Protein AF-A0A3B0PI12-F1 (afdb_monomer_lite)

pLDDT: mean 97.79, std 1.29, range [92.81, 98.81]

Organism: NCBI:txid45363

Radius of gyration: 14.02 Å; chains: 1; bounding box: 38×22×34 Å

Foldseek 3Di:
DEDEAECELVNVVPNPDVRHDPCVVVVQVPDDPVAEAEAEQPADLLVVLLVVVVVPDDNHYYYYYDYPDDDDDDDDNVVSNVCNVVVHDDDPD

Secondary structure (DSSP, 8-state):
-EEEE-S-TTS-TTTGGGG---THHHHHHTS-GGGEEEE--SSHHHHHHHHHHHHH--S-EEEEE---S-------HHHHHHHHHHS------

Structure (mmCIF, N/CA/C/O backbone):
data_AF-A0A3B0PI12-F1
#
_entry.id   AF-A0A3B0PI12-F1
#
loop_
_atom_site.group_PDB
_atom_site.id
_atom_site.type_symbol
_atom_site.label_atom_id
_atom_site.label_alt_id
_atom_site.label_comp_id
_atom_site.label_asym_id
_atom_site.label_entity_id
_atom_site.label_seq_id
_atom_site.pdbx_PDB_ins_code
_atom_site.Cartn_x
_atom_site.Cartn_y
_atom_site.Cartn_z
_atom_site.occupancy
_atom_site.B_iso_or_equiv
_atom_site.auth_seq_id
_atom_site.auth_comp_id
_atom_site.auth_asym_id
_atom_site.auth_atom_id
_atom_site.pdbx_PDB_model_num
ATOM 1 N N . MET A 1 1 ? 3.766 3.394 13.507 1.00 97.69 1 MET A N 1
ATOM 2 C CA . MET A 1 1 ? 4.961 3.759 12.711 1.00 97.69 1 MET A CA 1
ATOM 3 C C . MET A 1 1 ? 4.622 3.545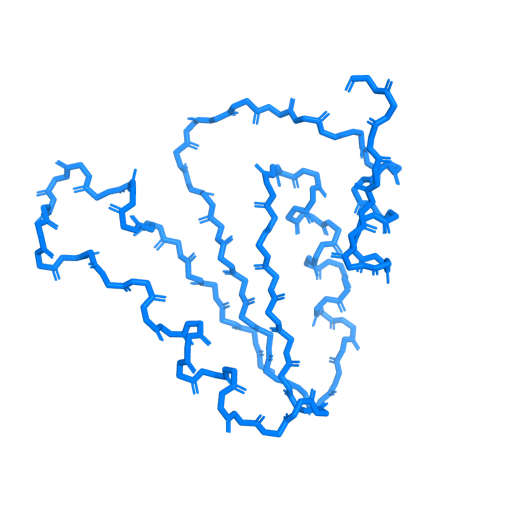 11.249 1.00 97.69 1 MET A C 1
ATOM 5 O O . MET A 1 1 ? 4.031 2.517 10.955 1.00 97.69 1 MET A O 1
ATOM 9 N N . ASN A 1 2 ? 4.963 4.481 10.361 1.00 98.50 2 ASN A N 1
ATOM 10 C CA . ASN A 1 2 ? 4.706 4.350 8.923 1.00 98.50 2 ASN A CA 1
ATOM 11 C C . ASN A 1 2 ? 6.043 4.197 8.190 1.00 98.50 2 ASN A C 1
ATOM 13 O O . ASN A 1 2 ? 6.913 5.051 8.349 1.00 98.50 2 ASN A O 1
ATOM 17 N N . VAL A 1 3 ? 6.200 3.124 7.415 1.00 98.31 3 VAL A N 1
ATOM 18 C CA . VAL A 1 3 ? 7.383 2.843 6.592 1.00 98.31 3 VAL A CA 1
ATOM 19 C C . VAL A 1 3 ? 6.940 2.750 5.139 1.00 98.31 3 VAL A C 1
ATOM 21 O O . VAL A 1 3 ? 6.044 1.973 4.812 1.00 98.31 3 VAL A O 1
ATOM 24 N N . ILE A 1 4 ? 7.568 3.538 4.266 1.00 98.50 4 ILE A N 1
ATOM 25 C CA . ILE A 1 4 ? 7.287 3.517 2.828 1.00 98.50 4 ILE A CA 1
ATOM 26 C C . ILE A 1 4 ? 8.440 2.811 2.119 1.00 98.50 4 ILE A C 1
ATOM 28 O O . ILE A 1 4 ? 9.561 3.318 2.090 1.00 98.50 4 ILE A O 1
ATOM 32 N N . ALA A 1 5 ? 8.152 1.653 1.529 1.00 98.25 5 ALA A N 1
ATOM 33 C CA . ALA A 1 5 ? 9.068 0.937 0.653 1.00 98.25 5 ALA A CA 1
ATOM 34 C C . ALA A 1 5 ? 8.806 1.370 -0.797 1.00 98.25 5 ALA A C 1
ATOM 36 O O . ALA A 1 5 ? 7.841 0.945 -1.432 1.00 98.25 5 ALA A O 1
ATOM 37 N N . THR A 1 6 ? 9.660 2.253 -1.313 1.00 97.06 6 THR A N 1
ATOM 38 C CA . THR A 1 6 ? 9.626 2.737 -2.702 1.00 97.06 6 THR A CA 1
ATOM 39 C C . THR A 1 6 ? 10.950 2.457 -3.406 1.00 97.06 6 THR A C 1
ATOM 41 O O . THR A 1 6 ? 11.880 1.949 -2.788 1.00 97.06 6 THR A O 1
ATOM 44 N N . SER A 1 7 ? 11.064 2.783 -4.698 1.00 97.06 7 SER A N 1
ATOM 45 C CA . SER A 1 7 ? 12.146 2.261 -5.549 1.00 97.06 7 SER A CA 1
ATOM 46 C C . SER A 1 7 ? 12.175 0.732 -5.458 1.00 97.06 7 SER A C 1
ATOM 48 O O . SER A 1 7 ? 13.173 0.130 -5.073 1.00 97.06 7 SER A O 1
ATOM 50 N N . THR A 1 8 ? 11.021 0.116 -5.705 1.00 98.00 8 THR A N 1
ATOM 51 C CA . THR A 1 8 ? 10.821 -1.325 -5.517 1.00 98.00 8 THR A CA 1
ATOM 52 C C . THR A 1 8 ? 11.727 -2.138 -6.446 1.00 98.00 8 THR A C 1
ATOM 54 O O . THR A 1 8 ? 12.336 -1.587 -7.363 1.00 98.00 8 THR A O 1
ATOM 57 N N . ALA A 1 9 ? 11.798 -3.459 -6.254 1.00 97.81 9 ALA A N 1
ATOM 58 C CA . ALA A 1 9 ? 12.644 -4.344 -7.068 1.00 97.81 9 ALA A CA 1
ATOM 59 C C . ALA A 1 9 ? 12.423 -4.190 -8.593 1.00 97.81 9 ALA A C 1
ATOM 61 O O . ALA A 1 9 ? 13.346 -4.387 -9.379 1.00 97.81 9 ALA A O 1
ATOM 62 N N . PHE A 1 10 ? 11.227 -3.759 -9.008 1.00 97.94 10 PHE A N 1
ATOM 63 C CA . PHE A 1 10 ? 10.856 -3.507 -10.406 1.00 97.94 10 PHE A CA 1
ATOM 64 C C . PHE A 1 10 ? 11.102 -2.059 -10.879 1.00 97.94 10 PHE A C 1
ATOM 66 O O . PHE A 1 10 ? 10.597 -1.667 -11.928 1.00 97.94 10 PHE A O 1
ATOM 73 N N . GLN A 1 11 ? 11.803 -1.238 -10.089 1.00 97.94 11 GLN A N 1
ATOM 74 C CA . GLN A 1 11 ? 12.019 0.201 -10.323 1.00 97.94 11 GLN A CA 1
ATOM 75 C C . GLN A 1 11 ? 13.447 0.656 -9.963 1.00 97.94 11 GLN A C 1
ATOM 77 O O . GLN A 1 11 ? 13.660 1.776 -9.484 1.00 97.94 11 GLN A O 1
ATOM 82 N N . GLN A 1 12 ? 14.424 -0.238 -10.139 1.00 97.81 12 GLN A N 1
ATOM 83 C CA . GLN A 1 12 ? 15.843 -0.046 -9.802 1.00 97.81 12 GLN A CA 1
ATOM 84 C C . GLN A 1 12 ? 16.725 0.080 -11.054 1.00 97.81 12 GLN A C 1
ATOM 86 O O . GLN A 1 12 ? 17.745 -0.597 -11.184 1.00 97.81 12 GLN A O 1
ATOM 91 N N . ASP A 1 13 ? 16.332 0.969 -11.968 1.00 97.12 13 ASP A N 1
ATOM 92 C CA . ASP A 1 13 ? 16.906 1.107 -13.317 1.00 97.12 13 ASP A CA 1
ATOM 93 C C . ASP A 1 13 ? 18.434 1.299 -13.334 1.00 97.12 13 ASP A C 1
ATOM 95 O O . ASP A 1 13 ? 19.109 0.798 -14.228 1.00 97.12 13 ASP A O 1
ATOM 99 N N . HIS A 1 14 ? 18.994 2.002 -12.342 1.00 97.25 14 HIS A N 1
ATOM 100 C CA . HIS A 1 14 ? 20.426 2.334 -12.292 1.00 97.25 14 HIS A CA 1
ATOM 101 C C . HIS A 1 14 ? 21.259 1.445 -11.360 1.00 97.25 14 HIS A C 1
ATOM 103 O O . HIS A 1 14 ? 22.482 1.546 -11.367 1.00 97.25 14 HIS A O 1
ATOM 109 N N . ASN A 1 15 ? 20.622 0.598 -10.548 1.00 96.38 15 ASN A N 1
ATOM 110 C CA . ASN A 1 15 ? 21.300 -0.090 -9.445 1.00 96.38 15 ASN A CA 1
ATOM 111 C C . ASN A 1 15 ? 21.334 -1.618 -9.602 1.00 96.38 15 ASN A C 1
ATOM 113 O O . ASN A 1 15 ? 22.214 -2.277 -9.048 1.00 96.38 15 ASN A O 1
ATOM 117 N N . GLY A 1 16 ? 20.404 -2.188 -10.375 1.00 93.88 16 GLY A N 1
ATOM 118 C CA . GLY A 1 16 ? 20.383 -3.618 -10.679 1.00 93.88 16 GLY A CA 1
ATOM 119 C C . GLY A 1 16 ? 20.153 -4.516 -9.455 1.00 93.88 16 GLY A C 1
ATOM 120 O O . GLY A 1 16 ? 19.481 -4.138 -8.496 1.00 93.88 16 GLY A O 1
ATOM 121 N N . TYR A 1 17 ? 20.699 -5.735 -9.511 1.00 97.88 17 TYR A N 1
ATOM 122 C CA . TYR A 1 17 ? 20.331 -6.855 -8.632 1.00 97.88 17 TYR A CA 1
ATOM 123 C C . TYR A 1 17 ? 20.546 -6.607 -7.131 1.00 97.88 17 TYR A C 1
ATOM 125 O O . TYR A 1 17 ? 19.746 -7.047 -6.312 1.00 97.88 17 TYR A O 1
ATOM 133 N N . THR A 1 18 ? 21.576 -5.851 -6.744 1.00 97.81 18 THR A N 1
ATOM 134 C CA . THR A 1 18 ? 21.878 -5.586 -5.322 1.00 97.81 18 THR A CA 1
ATOM 135 C C . THR A 1 18 ? 20.799 -4.769 -4.605 1.00 97.81 18 THR A C 1
ATOM 137 O O . THR A 1 18 ? 20.837 -4.659 -3.385 1.00 97.81 18 THR A O 1
ATOM 140 N N . HIS A 1 19 ? 19.840 -4.202 -5.344 1.00 97.44 19 HIS A N 1
ATOM 141 C CA . HIS A 1 19 ? 18.730 -3.407 -4.816 1.00 97.44 19 HIS A CA 1
ATOM 142 C C . HIS A 1 19 ? 17.360 -4.099 -4.987 1.00 97.44 19 HIS A C 1
ATOM 144 O O . HIS A 1 19 ? 16.321 -3.451 -4.860 1.00 97.44 19 HIS A O 1
ATOM 150 N N . GLN A 1 20 ? 17.333 -5.401 -5.298 1.00 98.31 20 GLN A N 1
ATOM 151 C CA . GLN A 1 20 ? 16.118 -6.155 -5.631 1.00 98.31 20 GLN A CA 1
ATOM 152 C C . GLN A 1 20 ? 15.756 -7.195 -4.562 1.00 98.31 20 GLN A C 1
ATOM 154 O O . GLN A 1 20 ? 15.775 -8.394 -4.821 1.00 98.31 20 GLN A O 1
ATOM 159 N N . ASP A 1 21 ? 15.369 -6.734 -3.372 1.00 98.25 21 ASP A N 1
ATOM 160 C CA . ASP A 1 21 ? 14.835 -7.606 -2.320 1.00 98.25 21 ASP A CA 1
ATOM 161 C C . ASP A 1 21 ? 13.512 -7.049 -1.755 1.00 98.25 21 ASP A C 1
ATOM 163 O O . ASP A 1 21 ? 13.518 -6.088 -0.980 1.00 98.25 21 ASP A O 1
ATOM 167 N N . PRO A 1 22 ? 12.351 -7.610 -2.147 1.00 98.06 22 PRO A N 1
ATOM 168 C CA . PRO A 1 22 ? 11.052 -7.246 -1.584 1.00 98.06 22 PRO A CA 1
ATOM 169 C C . PRO A 1 22 ? 10.717 -7.987 -0.268 1.00 98.06 22 PRO A C 1
ATOM 171 O O . PRO A 1 22 ? 9.577 -7.925 0.193 1.00 98.06 22 PRO A O 1
ATOM 174 N N . GLY A 1 23 ? 11.674 -8.688 0.352 1.00 98.31 23 GLY A N 1
ATOM 175 C CA . GLY A 1 23 ? 11.475 -9.624 1.465 1.00 98.31 23 GLY A CA 1
ATOM 176 C C . GLY A 1 23 ? 10.944 -9.030 2.773 1.00 98.31 23 GLY A C 1
ATOM 177 O O . GLY A 1 23 ? 10.515 -9.780 3.651 1.00 98.31 23 GLY A O 1
ATOM 178 N N . ILE A 1 24 ? 10.895 -7.700 2.909 1.00 98.12 24 ILE A N 1
ATOM 179 C CA . ILE A 1 24 ? 10.308 -7.036 4.084 1.00 98.12 24 ILE A CA 1
ATOM 180 C C . ILE A 1 24 ? 8.833 -7.413 4.306 1.00 98.12 24 ILE A C 1
ATOM 182 O O . ILE A 1 24 ? 8.414 -7.490 5.458 1.00 98.12 24 ILE A O 1
ATOM 186 N N . LEU A 1 25 ? 8.081 -7.710 3.235 1.00 98.38 25 LEU A N 1
ATOM 187 C CA . LEU A 1 25 ? 6.710 -8.233 3.324 1.00 98.38 25 LEU A CA 1
ATOM 188 C C . LEU A 1 25 ? 6.683 -9.564 4.088 1.00 98.38 25 LEU A C 1
ATOM 190 O O . LEU A 1 25 ? 6.014 -9.695 5.102 1.00 98.38 25 LEU A O 1
ATOM 194 N N . GLY A 1 26 ? 7.500 -10.537 3.672 1.00 98.25 26 GLY A N 1
ATOM 195 C CA . GLY A 1 26 ? 7.594 -11.820 4.376 1.00 98.25 26 GLY A CA 1
ATOM 196 C C . GLY A 1 26 ? 8.064 -11.653 5.824 1.00 98.25 26 GLY A C 1
ATOM 197 O O . GLY A 1 26 ? 7.496 -12.238 6.741 1.00 98.25 26 GLY A O 1
ATOM 198 N N . HIS A 1 27 ? 9.054 -10.785 6.051 1.00 98.19 27 HIS A N 1
ATOM 199 C CA . HIS A 1 27 ? 9.570 -10.534 7.394 1.00 98.19 27 HIS A CA 1
ATOM 200 C C . HIS A 1 27 ? 8.506 -9.986 8.360 1.00 98.19 27 HIS A C 1
ATOM 202 O O . HIS A 1 27 ? 8.498 -10.362 9.538 1.00 98.19 27 HIS A O 1
ATOM 208 N N . LEU A 1 28 ? 7.643 -9.071 7.909 1.00 98.44 28 LEU A N 1
ATOM 209 C CA . LEU A 1 28 ? 6.595 -8.487 8.747 1.00 98.44 28 LEU A CA 1
ATOM 210 C C . LEU A 1 28 ? 5.366 -9.396 8.870 1.00 98.44 28 LEU A C 1
ATOM 212 O O . LEU A 1 28 ? 4.789 -9.442 9.959 1.00 98.44 28 LEU A O 1
ATOM 216 N N . ALA A 1 29 ? 5.035 -10.179 7.842 1.00 97.88 29 ALA A N 1
ATOM 217 C CA . ALA A 1 29 ? 3.956 -11.166 7.878 1.00 97.88 29 ALA A CA 1
ATOM 218 C C . ALA A 1 29 ? 4.122 -12.221 8.993 1.00 97.88 29 ALA A C 1
ATOM 220 O O . ALA A 1 29 ? 3.131 -12.684 9.553 1.00 97.88 29 ALA A O 1
ATOM 221 N N . ASP A 1 30 ? 5.360 -12.544 9.386 1.00 97.88 30 ASP A N 1
ATOM 222 C CA . ASP A 1 30 ? 5.656 -13.456 10.505 1.00 97.88 30 ASP A CA 1
ATOM 223 C C . ASP A 1 30 ? 5.364 -12.863 11.901 1.00 97.88 30 ASP A C 1
ATOM 225 O O . ASP A 1 30 ? 5.535 -13.530 12.926 1.00 97.88 30 ASP A O 1
ATOM 229 N N . LYS A 1 31 ? 5.022 -11.57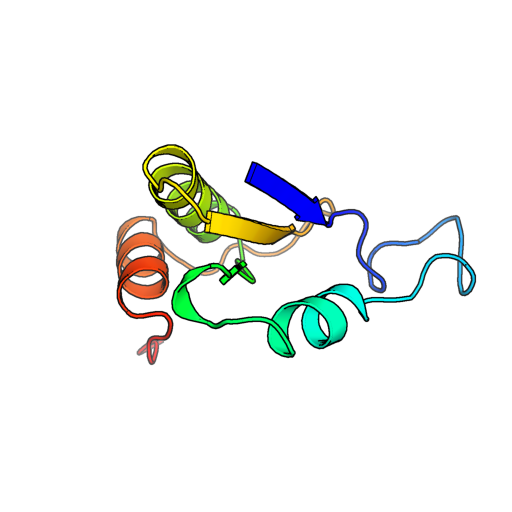3 11.990 1.00 98.19 31 LYS A N 1
ATOM 230 C CA . LYS A 1 31 ? 4.759 -10.887 13.264 1.00 98.19 31 LYS A CA 1
ATOM 231 C C . LYS A 1 31 ? 3.273 -10.958 13.617 1.00 98.19 31 LYS A C 1
ATOM 233 O O . LYS A 1 31 ? 2.436 -11.417 12.850 1.00 98.19 31 LYS A O 1
ATOM 238 N N . ARG A 1 32 ? 2.929 -10.503 14.826 1.00 98.25 32 ARG A N 1
ATOM 239 C CA . ARG A 1 32 ? 1.543 -10.532 15.316 1.00 98.25 32 ARG A CA 1
ATOM 240 C C . ARG A 1 32 ? 0.634 -9.687 14.408 1.00 98.25 32 ARG A C 1
ATOM 242 O O . ARG A 1 32 ? 0.859 -8.474 14.334 1.00 98.25 32 ARG A O 1
ATOM 249 N N . PRO A 1 33 ? -0.396 -10.269 13.768 1.00 96.94 33 PRO A N 1
ATOM 250 C CA . PRO A 1 33 ? -1.226 -9.568 12.786 1.00 96.94 33 PRO A CA 1
ATOM 251 C C . PRO A 1 33 ? -1.987 -8.383 13.391 1.00 96.94 33 PRO A C 1
ATOM 253 O O . PRO A 1 33 ? -2.288 -7.413 12.697 1.00 96.94 33 PRO A O 1
ATOM 256 N N . GLU A 1 34 ? -2.245 -8.386 14.704 1.00 97.81 34 GLU A N 1
ATOM 257 C CA . GLU A 1 34 ? -2.867 -7.232 15.368 1.00 97.81 34 GLU A CA 1
ATOM 258 C C . GLU A 1 34 ? -2.030 -5.945 15.230 1.00 97.81 34 GLU A C 1
ATOM 260 O O . GLU A 1 34 ? -2.600 -4.853 15.197 1.00 97.81 34 GLU A O 1
ATOM 265 N N . LEU A 1 35 ? -0.701 -6.079 15.111 1.00 98.25 35 LEU A N 1
ATOM 266 C CA . LEU A 1 35 ? 0.272 -4.982 15.110 1.00 98.25 35 LEU A CA 1
ATOM 267 C C . LEU A 1 35 ? 0.761 -4.577 13.711 1.00 98.25 35 LEU A C 1
ATOM 269 O O . LEU A 1 35 ? 1.426 -3.548 13.597 1.00 98.25 35 LEU A O 1
ATOM 273 N N . ILE A 1 36 ? 0.478 -5.354 12.661 1.00 98.62 36 ILE A N 1
ATOM 274 C CA . ILE A 1 36 ? 1.025 -5.137 11.311 1.00 98.62 36 ILE A CA 1
ATOM 275 C C . ILE A 1 36 ? -0.087 -4.814 10.314 1.00 98.62 36 ILE A C 1
ATOM 277 O O . ILE A 1 36 ? -1.131 -5.466 10.292 1.00 98.62 36 ILE A O 1
ATOM 281 N N . ARG A 1 37 ? 0.146 -3.817 9.460 1.00 98.50 37 ARG A N 1
ATOM 282 C CA . ARG A 1 37 ? -0.649 -3.554 8.257 1.00 98.50 37 ARG A CA 1
ATOM 283 C C . ARG A 1 37 ? 0.287 -3.471 7.062 1.00 98.50 37 ARG A C 1
ATOM 285 O O . ARG A 1 37 ? 1.228 -2.678 7.069 1.00 98.50 37 ARG A O 1
ATOM 292 N N . GLU A 1 38 ? 0.014 -4.267 6.040 1.00 98.62 38 GLU A N 1
ATOM 293 C CA . GLU A 1 38 ? 0.749 -4.242 4.779 1.00 98.62 38 GLU A CA 1
ATOM 294 C C . GLU A 1 38 ? -0.185 -3.756 3.679 1.00 98.62 38 GLU A C 1
ATOM 296 O O . GLU A 1 38 ? -1.256 -4.321 3.458 1.00 98.62 38 GLU A O 1
ATOM 301 N N . TYR A 1 39 ? 0.213 -2.684 3.004 1.00 98.69 39 TYR A N 1
ATOM 302 C CA . TYR A 1 39 ? -0.565 -2.065 1.944 1.00 98.69 39 TYR A CA 1
ATOM 303 C C . TYR A 1 39 ? 0.243 -2.062 0.645 1.00 98.69 39 TYR A C 1
ATOM 305 O O . TYR A 1 39 ? 1.374 -1.569 0.606 1.00 98.69 39 TYR A 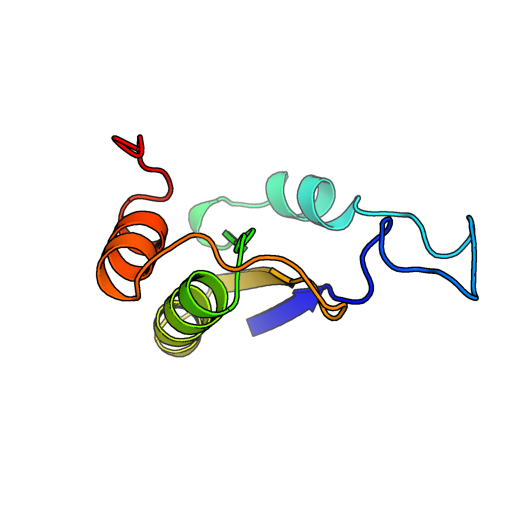O 1
ATOM 313 N N . LEU A 1 40 ? -0.364 -2.569 -0.430 1.00 98.75 40 LEU A N 1
ATOM 314 C CA . LEU A 1 40 ? 0.209 -2.617 -1.777 1.00 98.75 40 LEU A CA 1
ATOM 315 C C . LEU A 1 40 ? -0.668 -1.801 -2.747 1.00 98.75 40 LEU A C 1
ATOM 317 O O . LEU A 1 40 ? -1.382 -2.379 -3.567 1.00 98.75 40 LEU A O 1
ATOM 321 N N . PRO A 1 41 ? -0.706 -0.460 -2.620 1.00 98.56 41 PRO A N 1
ATOM 322 C CA . PRO A 1 41 ? -1.514 0.381 -3.495 1.00 98.56 41 PRO A CA 1
ATOM 323 C C . PRO A 1 41 ? -1.075 0.252 -4.959 1.00 98.56 41 PRO A C 1
ATOM 325 O O . PRO A 1 41 ? 0.098 0.434 -5.282 1.00 98.56 41 PRO A O 1
ATOM 328 N N . ALA A 1 42 ? -2.033 -0.017 -5.849 1.00 98.25 42 ALA A N 1
ATOM 329 C CA . ALA A 1 42 ? -1.764 -0.177 -7.280 1.00 98.25 42 ALA A CA 1
ATOM 330 C C . ALA A 1 42 ? -1.554 1.160 -8.016 1.00 98.25 42 ALA A C 1
ATOM 332 O O . ALA A 1 42 ? -0.916 1.189 -9.065 1.00 98.25 42 ALA A O 1
ATOM 333 N N . ASP A 1 43 ? -2.080 2.264 -7.478 1.00 98.69 43 ASP A N 1
ATOM 334 C CA . ASP A 1 43 ? -2.036 3.590 -8.095 1.00 98.69 43 ASP A CA 1
ATOM 335 C C . ASP A 1 43 ? -2.041 4.729 -7.056 1.00 98.69 43 ASP A C 1
ATOM 337 O O . ASP A 1 43 ? -2.041 4.496 -5.841 1.00 98.69 43 ASP A O 1
ATOM 341 N N . SER A 1 44 ? -2.031 5.983 -7.520 1.00 98.62 44 SER A N 1
ATOM 342 C CA . SER A 1 44 ? -1.978 7.155 -6.642 1.00 98.62 44 SER A CA 1
ATOM 343 C C . SER A 1 44 ? -3.240 7.318 -5.798 1.00 98.62 44 SER A C 1
ATOM 345 O O . SER A 1 44 ? -3.136 7.693 -4.632 1.00 98.62 44 SER A O 1
ATOM 347 N N . ASN A 1 45 ? -4.424 7.009 -6.332 1.00 98.69 45 ASN A N 1
ATOM 348 C CA . ASN A 1 45 ? -5.669 7.121 -5.570 1.00 98.69 45 ASN A CA 1
ATOM 349 C C . ASN A 1 45 ? -5.722 6.104 -4.426 1.00 98.69 45 ASN A C 1
ATOM 351 O O . ASN A 1 45 ? -6.105 6.452 -3.306 1.00 98.69 45 ASN A O 1
ATOM 355 N N . THR A 1 46 ? -5.273 4.873 -4.671 1.00 98.75 46 THR A N 1
ATOM 356 C CA . THR A 1 46 ? -5.150 3.843 -3.633 1.00 98.75 46 THR A CA 1
ATOM 357 C C . THR A 1 46 ? -4.082 4.224 -2.618 1.00 98.75 46 THR A C 1
ATOM 359 O O . THR A 1 46 ? -4.322 4.097 -1.420 1.00 98.75 46 THR A O 1
ATOM 362 N N . LEU A 1 47 ? -2.942 4.775 -3.055 1.00 98.81 47 LEU A N 1
ATOM 363 C CA . LEU A 1 47 ? -1.910 5.277 -2.144 1.00 98.81 47 LEU A CA 1
ATOM 364 C C . LEU A 1 47 ? -2.451 6.389 -1.234 1.00 98.81 47 LEU A C 1
ATOM 366 O O . LEU A 1 47 ? -2.226 6.347 -0.028 1.00 98.81 47 LEU A O 1
ATOM 370 N N . LEU A 1 48 ? -3.205 7.352 -1.771 1.00 98.75 48 LEU A N 1
ATOM 371 C CA . LEU A 1 48 ? -3.826 8.413 -0.973 1.00 98.75 48 LEU A CA 1
ATOM 372 C C . LEU A 1 48 ? -4.830 7.855 0.046 1.00 98.75 48 LEU A C 1
ATOM 374 O O . LEU A 1 48 ? -4.838 8.294 1.196 1.00 98.75 48 LEU A O 1
ATOM 378 N N . ALA A 1 49 ? -5.644 6.871 -0.346 1.00 98.69 49 ALA A N 1
ATOM 379 C CA . ALA A 1 49 ? -6.577 6.208 0.564 1.00 98.69 49 ALA A CA 1
ATOM 380 C C . ALA A 1 49 ? -5.850 5.429 1.679 1.00 98.69 49 ALA A C 1
ATOM 382 O O . ALA A 1 49 ? -6.238 5.526 2.844 1.00 98.69 49 ALA A O 1
ATOM 383 N N . VAL A 1 50 ? -4.765 4.717 1.349 1.00 98.81 50 VAL A N 1
ATOM 384 C CA . VAL A 1 50 ? -3.901 4.041 2.331 1.00 98.81 50 VAL A CA 1
ATOM 385 C C . VAL A 1 50 ? -3.305 5.051 3.306 1.00 98.81 50 VAL A C 1
ATOM 387 O O . VAL A 1 50 ? -3.375 4.835 4.511 1.00 98.81 50 VAL A O 1
ATOM 390 N N . MET A 1 51 ? -2.761 6.164 2.806 1.00 98.62 51 MET A N 1
ATOM 391 C CA . MET A 1 51 ? -2.144 7.193 3.646 1.00 98.62 51 MET A CA 1
ATOM 392 C C . MET A 1 51 ? -3.153 7.844 4.601 1.00 98.62 51 MET A C 1
ATOM 394 O O . MET A 1 51 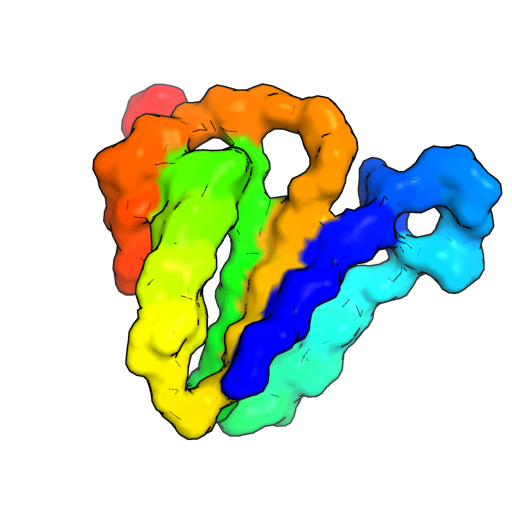? -2.837 8.058 5.771 1.00 98.62 51 MET A O 1
ATOM 398 N N . ASP A 1 52 ? -4.381 8.125 4.147 1.00 98.56 52 ASP A N 1
ATOM 399 C CA . ASP A 1 52 ? -5.445 8.644 5.020 1.00 98.56 52 ASP A CA 1
ATOM 400 C C . ASP A 1 52 ? -5.768 7.675 6.173 1.00 98.56 52 ASP A C 1
ATOM 402 O O . ASP A 1 52 ? -5.919 8.107 7.320 1.00 98.56 52 ASP A O 1
ATOM 406 N N . LYS A 1 53 ? -5.819 6.365 5.892 1.00 98.38 53 LYS A N 1
ATOM 407 C CA . LYS A 1 53 ? -6.043 5.321 6.904 1.00 98.38 53 LYS A CA 1
ATOM 408 C C . LYS A 1 53 ? -4.842 5.185 7.845 1.00 98.38 53 LYS A C 1
ATOM 410 O O . LYS A 1 53 ? -4.999 5.308 9.061 1.00 98.38 53 LYS A O 1
ATOM 415 N N . SER A 1 54 ? -3.634 5.037 7.303 1.00 98.38 54 SER A N 1
ATOM 416 C CA . SER A 1 54 ? -2.412 4.762 8.069 1.00 98.38 54 SER A CA 1
ATOM 417 C C . SER A 1 54 ? -2.024 5.894 9.029 1.00 98.38 54 SER A C 1
ATOM 419 O O . SER A 1 54 ? -1.408 5.651 10.066 1.00 98.38 54 SER A O 1
ATOM 421 N N . LEU A 1 55 ? -2.376 7.146 8.714 1.00 98.50 55 LEU A N 1
ATOM 422 C CA . LEU A 1 55 ? -2.126 8.303 9.585 1.00 98.50 55 LEU A CA 1
ATOM 423 C C . LEU A 1 55 ? -3.061 8.354 10.809 1.00 98.50 55 LEU A C 1
ATOM 425 O O . LEU A 1 55 ? -2.710 8.953 11.835 1.00 98.50 55 LEU A O 1
ATOM 429 N N . LYS A 1 56 ? -4.233 7.714 10.726 1.00 98.25 56 LYS A N 1
ATOM 430 C CA . LYS A 1 56 ? -5.220 7.631 11.817 1.00 98.25 56 LYS A CA 1
ATOM 431 C C . LYS A 1 56 ? -4.987 6.422 12.719 1.00 98.25 56 LYS A C 1
ATOM 433 O O . LYS A 1 56 ? -5.340 6.469 13.897 1.00 98.25 56 LYS A O 1
ATOM 438 N N . GLU A 1 57 ? -4.372 5.366 12.196 1.00 97.31 57 GLU A N 1
ATOM 439 C CA . GLU A 1 57 ? -4.071 4.162 1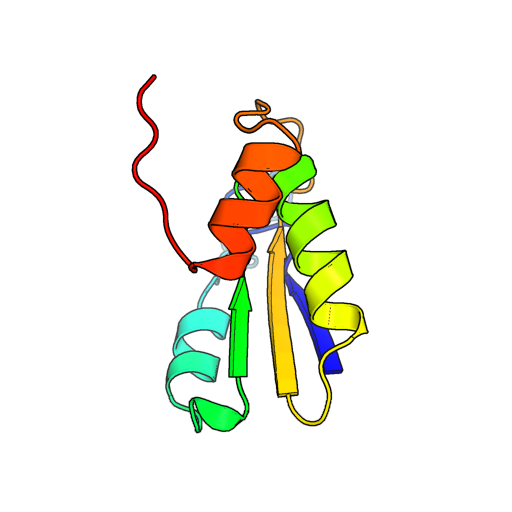2.964 1.00 97.31 57 GLU A CA 1
ATOM 440 C C . GLU A 1 57 ? -3.080 4.433 14.116 1.00 97.31 57 GLU A C 1
ATOM 442 O O . GLU A 1 57 ? -2.269 5.371 14.116 1.00 97.31 57 GLU A O 1
ATOM 447 N N . ARG A 1 58 ? -3.182 3.612 15.162 1.00 97.75 58 ARG A N 1
ATOM 448 C CA . ARG A 1 58 ? -2.383 3.699 16.390 1.00 97.75 58 ARG A CA 1
ATOM 449 C C . ARG A 1 58 ? -1.883 2.311 16.758 1.00 97.75 58 ARG A C 1
ATOM 451 O O . ARG A 1 58 ? -2.562 1.329 16.490 1.00 97.75 58 ARG A O 1
ATOM 458 N N . ASN A 1 59 ? -0.713 2.247 17.394 1.00 98.12 59 ASN A N 1
ATOM 459 C CA . ASN A 1 59 ? -0.108 1.004 17.895 1.00 98.12 59 ASN A CA 1
ATOM 460 C C . ASN A 1 59 ? 0.1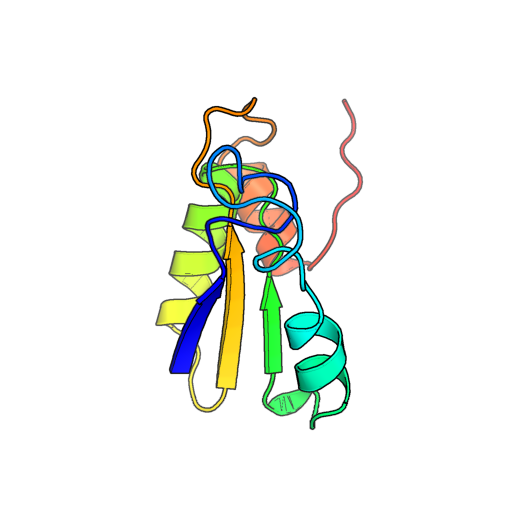03 -0.088 16.832 1.00 98.12 59 ASN A C 1
ATOM 462 O O . ASN A 1 59 ? 0.114 -1.271 17.152 1.00 98.12 59 ASN A O 1
ATOM 466 N N . VAL A 1 60 ? 0.305 0.320 15.578 1.00 98.62 60 VAL A N 1
ATOM 467 C CA . VAL A 1 60 ? 0.621 -0.574 14.461 1.00 98.62 60 VAL A CA 1
ATOM 468 C C . VAL A 1 60 ? 1.860 -0.098 13.704 1.00 98.62 60 VAL A C 1
ATOM 470 O O . VAL A 1 60 ? 2.256 1.078 13.775 1.00 98.62 60 VAL A O 1
ATOM 473 N N . ILE A 1 61 ? 2.475 -1.019 12.972 1.00 98.75 61 ILE A N 1
ATOM 474 C CA . ILE A 1 61 ? 3.442 -0.745 11.914 1.00 98.75 61 ILE A CA 1
ATOM 475 C C . ILE A 1 61 ? 2.702 -0.855 10.583 1.00 98.75 61 ILE A C 1
ATOM 477 O O . ILE A 1 61 ? 2.173 -1.913 10.255 1.00 98.75 61 ILE A O 1
ATOM 481 N N . ASN A 1 62 ? 2.697 0.238 9.825 1.00 98.81 62 ASN A N 1
ATOM 482 C CA . ASN A 1 62 ? 2.162 0.291 8.472 1.00 98.81 62 ASN A CA 1
ATOM 483 C C . ASN A 1 62 ? 3.329 0.214 7.485 1.00 98.81 62 ASN A C 1
ATOM 485 O O . ASN A 1 62 ? 4.121 1.157 7.404 1.00 98.81 62 ASN A O 1
ATOM 489 N N . LEU A 1 63 ? 3.436 -0.894 6.755 1.00 98.81 63 LEU A N 1
ATOM 490 C CA . LEU A 1 63 ? 4.314 -1.028 5.596 1.00 98.81 63 LEU A CA 1
ATOM 491 C C . LEU A 1 63 ? 3.517 -0.676 4.340 1.00 98.81 63 LEU A C 1
ATOM 493 O O . LEU A 1 63 ? 2.513 -1.315 4.034 1.00 98.81 63 LEU A O 1
ATOM 497 N N . ILE A 1 64 ? 3.973 0.335 3.607 1.00 98.81 64 ILE A N 1
ATOM 498 C CA . ILE A 1 64 ? 3.326 0.812 2.384 1.00 98.81 64 ILE A CA 1
ATOM 499 C C . ILE A 1 64 ? 4.312 0.627 1.232 1.00 98.81 64 ILE A C 1
ATOM 501 O O . ILE A 1 64 ? 5.332 1.315 1.171 1.00 98.81 64 ILE A O 1
ATOM 505 N N . VAL A 1 65 ? 4.026 -0.309 0.327 1.00 98.81 65 VAL A N 1
ATOM 506 C CA . VAL A 1 65 ? 4.869 -0.590 -0.844 1.00 98.81 65 VAL A CA 1
ATOM 507 C C . VAL A 1 65 ? 4.337 0.204 -2.033 1.00 98.81 65 VAL A C 1
ATOM 509 O O . VAL A 1 65 ? 3.274 -0.110 -2.558 1.00 98.81 65 VAL A O 1
ATOM 512 N N . ALA A 1 66 ? 5.054 1.248 -2.450 1.00 98.56 66 ALA A N 1
ATOM 513 C CA . ALA A 1 66 ? 4.543 2.219 -3.418 1.00 98.56 66 ALA A CA 1
ATOM 514 C C . ALA A 1 66 ? 5.491 2.447 -4.603 1.00 98.56 66 ALA A C 1
ATOM 516 O O . ALA A 1 66 ? 6.703 2.637 -4.445 1.00 98.56 66 ALA A O 1
ATOM 517 N N . SER A 1 67 ? 4.906 2.496 -5.802 1.00 98.62 67 SER A N 1
ATOM 518 C CA . SER A 1 67 ? 5.586 2.917 -7.031 1.00 98.62 67 SER A CA 1
ATOM 519 C C . SER A 1 67 ? 6.043 4.377 -6.941 1.00 98.62 67 SER A C 1
ATOM 521 O O . SER A 1 67 ? 5.316 5.223 -6.423 1.00 98.62 67 SER A O 1
ATOM 523 N N . LYS A 1 68 ? 7.215 4.685 -7.509 1.00 97.88 68 LYS A N 1
ATOM 524 C CA . LYS A 1 68 ? 7.659 6.063 -7.796 1.00 97.88 68 LYS A CA 1
ATOM 525 C C . LYS A 1 68 ? 7.731 6.385 -9.287 1.00 97.88 68 LYS A C 1
ATOM 527 O O . LYS A 1 68 ? 7.779 7.553 -9.659 1.00 97.88 68 LYS A O 1
ATOM 532 N N . GLN A 1 69 ? 7.822 5.366 -10.138 1.00 98.06 69 GLN A N 1
ATOM 533 C CA . GLN A 1 69 ? 7.922 5.566 -11.579 1.00 98.06 69 GLN A CA 1
ATOM 534 C C . GLN A 1 69 ? 6.541 5.865 -12.185 1.00 98.06 69 GLN A C 1
ATOM 536 O O . GLN A 1 69 ? 5.529 5.438 -11.618 1.00 98.06 69 GLN A O 1
ATOM 541 N N . PRO A 1 70 ? 6.485 6.539 -13.350 1.00 98.25 70 PRO A N 1
ATOM 542 C CA . PRO A 1 70 ? 5.245 6.704 -14.102 1.00 98.25 70 PRO A CA 1
ATOM 543 C C . PRO A 1 70 ? 4.589 5.347 -14.377 1.00 98.25 70 PRO A C 1
ATOM 545 O O . PRO A 1 70 ? 5.249 4.424 -14.864 1.00 98.25 70 PRO A O 1
ATOM 548 N N . ARG A 1 71 ? 3.311 5.225 -14.016 1.00 98.44 71 ARG A N 1
ATOM 549 C CA . ARG A 1 71 ? 2.459 4.041 -14.190 1.00 98.44 71 ARG A CA 1
ATOM 550 C C . ARG A 1 71 ? 1.020 4.483 -14.436 1.00 98.44 71 ARG A C 1
ATOM 552 O O . ARG A 1 71 ? 0.632 5.585 -14.035 1.00 98.44 71 ARG A O 1
ATOM 559 N N . GLU A 1 72 ? 0.247 3.619 -15.076 1.00 98.44 72 GLU A N 1
ATOM 560 C CA . GLU A 1 72 ? -1.183 3.801 -15.290 1.00 98.44 72 GLU A CA 1
ATOM 561 C C . GLU A 1 72 ? -1.923 4.014 -13.962 1.00 98.44 72 GLU A C 1
ATOM 563 O O . GLU A 1 72 ? -1.478 3.589 -12.894 1.00 98.44 72 GLU A O 1
ATOM 568 N N . GLN A 1 73 ? -3.051 4.715 -14.034 1.00 98.50 73 GLN A N 1
ATOM 569 C CA . GLN A 1 73 ? -3.961 4.908 -12.909 1.00 98.50 73 GLN A CA 1
ATOM 570 C C . GLN A 1 73 ? -5.215 4.087 -13.181 1.00 98.50 73 GLN A C 1
ATOM 572 O O . GLN A 1 73 ? -5.751 4.149 -14.287 1.00 98.50 73 GLN A O 1
ATOM 577 N N . PHE A 1 74 ? -5.661 3.320 -12.191 1.00 97.94 74 PHE A N 1
ATOM 578 C CA . PHE A 1 74 ? -6.687 2.296 -12.383 1.00 97.94 74 PHE A CA 1
ATOM 579 C C . PHE A 1 74 ? -8.001 2.695 -11.724 1.00 97.94 74 PHE A C 1
ATOM 581 O O . PHE A 1 74 ? -9.063 2.570 -12.322 1.00 97.94 74 PHE A O 1
ATOM 588 N N . TYR A 1 75 ? -7.936 3.192 -10.493 1.00 98.19 75 TYR A N 1
ATOM 589 C CA . TYR A 1 75 ? -9.100 3.316 -9.634 1.00 98.19 75 TYR A CA 1
ATOM 590 C C . TYR A 1 75 ? -9.507 4.767 -9.446 1.00 98.19 75 TYR A C 1
ATOM 592 O O . TYR A 1 75 ? -8.693 5.659 -9.202 1.00 98.19 75 TYR A O 1
ATOM 600 N N . THR A 1 76 ? -10.812 5.009 -9.465 1.00 97.81 76 THR A N 1
ATOM 601 C CA . THR A 1 76 ? -11.382 6.244 -8.934 1.00 97.81 76 THR A CA 1
ATOM 602 C C . THR A 1 76 ? -11.122 6.339 -7.427 1.00 97.81 76 THR A C 1
ATOM 604 O O . THR A 1 76 ? -10.953 5.337 -6.732 1.00 97.81 76 THR A O 1
ATOM 607 N N . ILE A 1 77 ? -11.180 7.550 -6.867 1.00 97.50 77 ILE A N 1
ATOM 608 C CA . ILE A 1 77 ? -11.050 7.758 -5.412 1.00 97.50 77 ILE A CA 1
ATOM 609 C C . ILE A 1 77 ? -12.078 6.924 -4.621 1.00 97.50 77 ILE A C 1
ATOM 611 O O . ILE A 1 77 ? -11.789 6.470 -3.514 1.00 97.50 77 ILE A O 1
ATOM 615 N N . LYS A 1 78 ? -13.284 6.711 -5.169 1.00 96.94 78 LYS A N 1
ATOM 616 C CA . LYS A 1 78 ? -14.334 5.920 -4.511 1.00 96.94 78 LYS A CA 1
ATOM 617 C C . LYS A 1 78 ? -13.966 4.435 -4.454 1.00 96.94 78 LYS A C 1
ATOM 619 O O . LYS A 1 78 ? -14.079 3.837 -3.388 1.00 96.94 78 LYS A O 1
ATOM 624 N N . GLU A 1 79 ? -13.506 3.864 -5.566 1.00 97.69 79 GLU A N 1
ATOM 625 C CA . GLU A 1 79 ? -13.029 2.474 -5.611 1.00 97.69 79 GLU A CA 1
ATOM 626 C C . GLU A 1 79 ? -11.811 2.275 -4.711 1.00 97.69 79 GLU A C 1
ATOM 628 O O . GLU A 1 79 ? -11.780 1.322 -3.940 1.00 97.69 79 GLU A O 1
ATOM 633 N N . ALA A 1 80 ? -10.861 3.210 -4.743 1.00 98.31 80 ALA A N 1
ATOM 634 C CA . ALA A 1 80 ? -9.660 3.185 -3.918 1.00 98.31 80 ALA A CA 1
ATOM 635 C C . ALA A 1 80 ? -9.980 3.151 -2.414 1.00 98.31 80 ALA A C 1
ATOM 637 O O . ALA A 1 80 ? -9.422 2.346 -1.670 1.00 98.31 80 ALA A O 1
ATOM 638 N N . LYS A 1 81 ? -10.923 3.986 -1.955 1.00 97.81 81 LYS A N 1
ATOM 639 C CA . LYS A 1 81 ? -11.383 3.968 -0.557 1.00 97.81 81 LYS A CA 1
ATOM 640 C C . LYS A 1 81 ? -12.015 2.631 -0.176 1.00 97.81 81 LYS A C 1
ATOM 642 O O . LYS A 1 81 ? -11.762 2.132 0.914 1.00 97.81 81 LYS A O 1
ATOM 647 N N . GLU A 1 82 ? -12.820 2.048 -1.060 1.00 97.50 82 GLU A N 1
ATOM 648 C CA . GLU A 1 82 ? -13.447 0.749 -0.811 1.00 97.50 82 GLU A CA 1
ATOM 649 C C . GLU A 1 82 ? -12.419 -0.392 -0.772 1.00 97.50 82 GLU A C 1
ATOM 651 O O . GLU A 1 82 ? -12.480 -1.228 0.127 1.00 97.50 82 GLU A O 1
ATOM 656 N N . LEU A 1 83 ? -11.453 -0.394 -1.698 1.00 98.06 83 LEU A N 1
ATOM 657 C CA . LEU A 1 83 ? -10.330 -1.335 -1.734 1.00 98.06 83 LEU A CA 1
ATOM 658 C C . LEU A 1 83 ? -9.542 -1.317 -0.421 1.00 98.06 83 LEU A C 1
ATOM 660 O O . LEU A 1 83 ? -9.305 -2.366 0.168 1.00 98.06 83 LEU A O 1
ATOM 664 N N . VAL A 1 84 ? -9.174 -0.129 0.063 1.00 98.12 84 VAL A N 1
ATOM 665 C CA . VAL A 1 84 ? -8.406 0.036 1.311 1.00 98.12 84 VAL A CA 1
ATOM 666 C C . VAL A 1 84 ? -9.226 -0.328 2.549 1.00 98.12 84 VAL A C 1
ATOM 668 O O . VAL A 1 84 ? -8.675 -0.779 3.559 1.00 98.12 84 VAL A O 1
ATOM 671 N N . GLU A 1 85 ? -10.543 -0.146 2.498 1.00 97.44 85 GLU A N 1
ATOM 672 C CA . GLU A 1 85 ? -11.405 -0.509 3.615 1.00 97.44 85 GLU A CA 1
ATOM 673 C C . GLU A 1 85 ? -11.629 -2.017 3.717 1.00 97.44 85 GLU A C 1
ATOM 675 O O . GLU A 1 85 ? -11.484 -2.581 4.800 1.00 97.44 85 GLU A O 1
ATOM 680 N N . LYS A 1 86 ? -11.918 -2.678 2.592 1.00 97.31 86 LYS A N 1
ATOM 681 C CA . LYS A 1 86 ? -12.175 -4.125 2.541 1.00 97.31 86 LYS A CA 1
ATOM 682 C C . LYS A 1 86 ? -10.902 -4.974 2.472 1.00 97.31 86 LYS A C 1
ATOM 684 O O . LYS A 1 86 ? -10.961 -6.173 2.724 1.00 97.31 86 LYS A O 1
ATOM 689 N N . GLY A 1 87 ? -9.772 -4.382 2.088 1.00 95.81 87 GLY A N 1
ATOM 690 C CA . GLY A 1 87 ? -8.503 -5.069 1.821 1.00 95.81 87 GLY A CA 1
ATOM 691 C C . GLY A 1 87 ? -8.423 -5.730 0.439 1.00 95.81 87 GLY A C 1
ATOM 692 O O . GLY A 1 87 ? -7.329 -6.014 -0.036 1.00 95.81 87 GLY A O 1
ATOM 693 N N . TYR A 1 88 ? -9.559 -5.951 -0.227 1.00 95.50 88 TYR A N 1
ATOM 694 C CA . TYR A 1 88 ? -9.654 -6.433 -1.604 1.00 95.50 88 TYR A CA 1
ATOM 695 C C . TYR A 1 88 ? -11.017 -6.056 -2.204 1.00 95.50 88 TYR A C 1
ATOM 697 O O . TYR A 1 88 ? -11.977 -5.782 -1.477 1.00 95.50 88 TYR A O 1
ATOM 705 N N . LYS A 1 89 ? -11.122 -6.057 -3.537 1.00 93.00 89 LYS A N 1
ATOM 706 C CA . LYS A 1 89 ? -12.379 -5.839 -4.261 1.00 93.00 89 LYS A CA 1
ATOM 707 C C . LYS A 1 89 ? -12.299 -6.470 -5.654 1.00 93.00 89 LYS A C 1
ATOM 709 O O . LYS A 1 89 ? -11.269 -6.351 -6.309 1.00 93.00 89 LYS A O 1
ATOM 714 N N . VAL A 1 90 ? -13.382 -7.108 -6.102 1.00 95.06 90 VAL A N 1
ATOM 715 C CA . VAL A 1 90 ? -13.574 -7.456 -7.520 1.00 95.06 90 VAL A CA 1
ATOM 716 C C . VAL A 1 90 ? -14.047 -6.208 -8.250 1.00 95.06 90 VAL A C 1
ATOM 718 O O . VAL A 1 90 ? -14.959 -5.522 -7.788 1.00 95.06 90 VAL A O 1
ATOM 721 N N . ILE A 1 91 ? -13.387 -5.897 -9.352 1.00 93.00 91 ILE A N 1
ATOM 722 C CA . ILE A 1 91 ? -13.639 -4.699 -10.135 1.00 93.00 91 ILE A CA 1
ATOM 723 C C . ILE A 1 91 ? -14.406 -5.126 -11.382 1.00 93.00 91 ILE A C 1
ATOM 725 O O . ILE A 1 91 ? -14.012 -6.084 -12.038 1.00 93.00 91 ILE A O 1
ATOM 729 N N . ASP A 1 92 ? -15.537 -4.473 -11.641 1.00 92.81 92 ASP A N 1
ATOM 730 C CA . ASP A 1 92 ? -16.505 -4.935 -12.647 1.00 92.81 92 ASP A CA 1
ATOM 731 C C . ASP A 1 92 ? -16.080 -4.637 -14.095 1.00 92.81 92 ASP A C 1
ATOM 733 O O . ASP A 1 92 ? -16.711 -5.134 -15.028 1.00 92.81 92 ASP A O 1
ATOM 737 N N . TRP A 1 93 ? -15.062 -3.793 -14.279 1.00 93.50 93 TRP A N 1
ATOM 738 C CA . TRP A 1 93 ? -14.528 -3.392 -15.579 1.00 93.50 93 TRP A CA 1
ATOM 739 C C . TRP A 1 93 ? -13.285 -4.189 -15.976 1.00 93.50 93 TRP A C 1
ATOM 741 O O . TRP A 1 93 ? -12.539 -4.634 -15.075 1.00 93.50 93 TRP A O 1
#

InterPro domains:
  IPR005593 Xylulose 5-phosphate/Fructose 6-phosphate phosphoketolase [PF03894] (1-56)
  IPR005593 Xylulose 5-phosphate/Fructose 6-phosphate phosphoketolase [PTHR31273] (1-93)
  IPR029061 Thiamin diphosphate-binding fold [SSF52518] (2-73)

Sequence (93 aa):
MNVIATSTAFQQDHNGYTHQDPGILGHLADKRPELIREYLPADSNTLLAVMDKSLKERNVINLIVASKQPREQFYTIKEAKELVEKGYKVIDW